Protein AF-A0A059AIT6-F1 (afdb_monomer_lite)

pLDDT: mean 88.9, std 11.42, range [32.06, 97.69]

InterPro domains:
  IPR000823 Plant peroxidase [PR00461] (20-30)
  IPR000823 Plant peroxidase [PR00461] (39-54)
  IPR000823 Plant peroxidase [PR00461] (87-99)
  IPR000823 Plant peroxidase [PTHR31517] (12-125)
  IPR002016 Haem peroxidase [PF00141] (11-127)
  IPR002016 Haem peroxidase [PR00458] (21-38)
  IPR002016 Haem peroxidase [PR00458] (39-51)
  IPR002016 Haem peroxidase [PR00458] (88-103)
  IPR002016 Haem peroxidase [PS50873] (13-179)
  IPR010255 Haem peroxidase superfamily [SSF48113] (9-179)

Radius of gyration: 19.03 Å; chains: 1; bounding box: 44×35×52 Å

Structure (mmCIF, N/CA/C/O backbone):
data_AF-A0A059AIT6-F1
#
_entry.id   AF-A0A059AIT6-F1
#
loop_
_atom_site.group_PDB
_atom_site.id
_atom_site.type_symbol
_atom_site.label_atom_id
_atom_site.label_alt_id
_atom_site.label_comp_id
_atom_site.label_asym_id
_atom_site.label_entity_id
_atom_site.label_seq_id
_atom_site.pdbx_PDB_ins_code
_atom_site.Cartn_x
_atom_site.Cartn_y
_atom_site.Cartn_z
_atom_site.occupancy
_atom_site.B_iso_or_equiv
_atom_site.auth_seq_id
_atom_site.auth_comp_id
_atom_site.auth_asym_id
_atom_site.auth_atom_id
_atom_site.pdbx_PDB_model_num
ATOM 1 N N . MET A 1 1 ? -22.243 17.199 -3.938 1.00 32.06 1 MET A N 1
ATOM 2 C CA . MET A 1 1 ? -21.305 16.897 -2.840 1.00 32.06 1 MET A CA 1
ATOM 3 C C . MET A 1 1 ? -21.407 15.404 -2.595 1.00 32.06 1 MET A C 1
ATOM 5 O O . MET A 1 1 ? -22.437 14.976 -2.103 1.00 32.06 1 MET A O 1
ATOM 9 N N . HIS A 1 2 ? -20.447 14.615 -3.077 1.00 38.28 2 HIS A N 1
ATOM 10 C CA . HIS A 1 2 ? -20.420 13.176 -2.806 1.00 38.28 2 HIS A CA 1
ATOM 11 C C . HIS A 1 2 ? -19.650 12.970 -1.502 1.00 38.28 2 HIS A C 1
ATOM 13 O O . HIS A 1 2 ? -18.517 13.442 -1.388 1.00 38.28 2 HIS A O 1
ATOM 19 N N . SER A 1 3 ? -20.285 12.336 -0.519 1.00 42.78 3 SER A N 1
ATOM 20 C CA . SER A 1 3 ? -19.624 11.822 0.678 1.00 42.78 3 SER A CA 1
ATOM 21 C C . SER A 1 3 ? -18.465 10.914 0.261 1.00 42.78 3 SER A C 1
ATOM 23 O O . SER A 1 3 ? -18.561 10.202 -0.740 1.00 42.78 3 SER A O 1
ATOM 25 N N . ALA A 1 4 ? -17.350 10.939 0.991 1.00 54.62 4 ALA A N 1
ATOM 26 C CA . ALA A 1 4 ? -16.302 9.947 0.776 1.00 54.62 4 ALA A CA 1
ATOM 27 C C . ALA A 1 4 ? -16.863 8.553 1.132 1.00 54.62 4 ALA A C 1
ATOM 29 O O . ALA A 1 4 ? -17.509 8.440 2.175 1.00 54.62 4 ALA A O 1
ATOM 30 N N . PRO A 1 5 ? -16.598 7.496 0.343 1.00 59.56 5 PRO A N 1
ATOM 31 C CA . PRO A 1 5 ? -17.228 6.181 0.523 1.00 59.56 5 PRO A CA 1
ATOM 32 C C . PRO A 1 5 ? -17.032 5.575 1.926 1.00 59.56 5 PRO A C 1
ATOM 34 O O . PRO A 1 5 ? -17.906 4.874 2.428 1.00 59.56 5 PRO A O 1
ATOM 37 N N . ASN A 1 6 ? -15.935 5.912 2.614 1.00 60.53 6 ASN A N 1
ATOM 38 C CA . ASN A 1 6 ? -15.687 5.454 3.985 1.00 60.53 6 ASN A CA 1
ATOM 39 C C . ASN A 1 6 ? -16.589 6.124 5.042 1.00 60.53 6 ASN A C 1
ATOM 41 O O . ASN A 1 6 ? -16.804 5.539 6.101 1.00 60.53 6 ASN A O 1
ATOM 45 N N . HIS A 1 7 ? -17.126 7.324 4.783 1.00 69.19 7 HIS A N 1
ATOM 46 C CA . HIS A 1 7 ? -18.081 7.979 5.691 1.00 69.19 7 HIS A CA 1
ATOM 47 C C . HIS A 1 7 ? -19.405 7.211 5.706 1.00 69.19 7 HIS A C 1
ATOM 49 O O . HIS A 1 7 ? -19.937 6.925 6.773 1.00 69.19 7 HIS A O 1
ATOM 55 N N . ASP A 1 8 ? -19.877 6.804 4.526 1.00 77.19 8 ASP A N 1
ATOM 56 C CA . ASP A 1 8 ? -21.138 6.078 4.376 1.00 77.19 8 ASP A CA 1
ATOM 57 C C . ASP A 1 8 ? -21.054 4.681 5.018 1.00 77.19 8 ASP A C 1
ATOM 59 O O . ASP A 1 8 ? -21.986 4.245 5.695 1.00 77.19 8 ASP A O 1
ATOM 63 N N . LEU A 1 9 ? -19.909 3.998 4.875 1.00 81.19 9 LEU A N 1
ATOM 64 C CA . LEU A 1 9 ? -19.637 2.724 5.551 1.00 81.19 9 LEU A CA 1
ATOM 65 C C . LEU A 1 9 ? -19.623 2.874 7.079 1.00 81.19 9 LEU A C 1
ATOM 67 O O . LEU A 1 9 ? -20.260 2.082 7.770 1.00 81.19 9 LEU A O 1
ATOM 71 N N . CYS A 1 10 ? -18.948 3.898 7.606 1.00 83.56 10 CYS A N 1
ATOM 72 C CA . CYS A 1 10 ? -18.916 4.177 9.044 1.00 83.56 10 CYS A CA 1
ATOM 73 C C . CYS A 1 10 ? -20.320 4.420 9.608 1.00 83.56 10 CYS A C 1
ATOM 75 O O . CYS A 1 10 ? -20.702 3.776 10.582 1.00 83.56 10 CYS A O 1
ATOM 77 N N . ASP A 1 11 ? -21.133 5.242 8.943 1.00 86.12 11 ASP A N 1
ATOM 78 C CA . ASP A 1 11 ? -22.502 5.527 9.379 1.00 86.12 11 ASP A CA 1
ATOM 79 C C . ASP A 1 11 ? -23.395 4.272 9.391 1.00 86.12 11 ASP A C 1
ATOM 81 O O . ASP A 1 11 ? -24.263 4.122 10.257 1.00 86.12 11 ASP A O 1
ATOM 85 N N . LEU A 1 12 ? -23.219 3.362 8.427 1.00 88.88 12 LEU A N 1
ATOM 86 C CA . LEU A 1 12 ? -23.950 2.092 8.378 1.00 88.88 12 LEU A CA 1
ATOM 87 C C . LEU A 1 12 ? -23.519 1.137 9.496 1.00 88.88 12 LEU A C 1
ATOM 89 O O . LEU A 1 12 ? -24.373 0.499 10.119 1.00 88.88 12 LEU A O 1
ATOM 93 N N . VAL A 1 13 ? -22.215 1.054 9.761 1.00 89.75 13 VAL A N 1
ATOM 94 C CA . VAL A 1 13 ? -21.656 0.212 10.823 1.00 89.75 13 VAL A CA 1
ATOM 95 C C . VAL A 1 13 ? -22.067 0.738 12.195 1.00 89.75 13 VAL A C 1
ATOM 97 O O . VAL A 1 13 ? -22.594 -0.032 12.992 1.00 89.75 13 VAL A O 1
ATOM 100 N N . GLU A 1 14 ? -21.965 2.043 12.450 1.00 87.31 14 GLU A N 1
ATOM 101 C CA . GLU A 1 14 ? -22.385 2.666 13.714 1.00 87.31 14 GLU A CA 1
ATOM 102 C C . GLU A 1 14 ? -23.878 2.450 14.007 1.00 87.31 14 GLU A C 1
ATOM 104 O O . GLU A 1 14 ? -24.262 2.186 15.149 1.00 87.31 14 GLU A O 1
ATOM 109 N N . LYS A 1 15 ? -24.740 2.463 12.979 1.00 88.06 15 LYS A N 1
ATOM 110 C CA . LYS A 1 15 ? -26.166 2.112 13.129 1.00 88.06 15 LYS A CA 1
ATOM 111 C C . LYS A 1 15 ? -26.386 0.665 13.567 1.00 88.06 15 LYS A C 1
ATOM 113 O O . LYS A 1 15 ? -27.411 0.373 14.184 1.00 88.06 15 LYS A O 1
ATOM 118 N N . LYS A 1 16 ? -25.480 -0.250 13.217 1.00 92.69 16 LYS A N 1
ATOM 119 C CA . LYS A 1 16 ? -25.594 -1.675 13.546 1.00 92.69 16 LYS A CA 1
ATOM 120 C C . LYS A 1 16 ? -24.913 -2.019 14.868 1.00 92.69 16 LYS A C 1
ATOM 122 O O . LYS A 1 16 ? -25.465 -2.792 15.649 1.00 92.69 16 LYS A O 1
ATOM 127 N N . CYS A 1 17 ? -23.735 -1.458 15.104 1.00 89.62 17 CYS A N 1
ATOM 128 C CA . CYS A 1 17 ? -22.897 -1.679 16.272 1.00 89.62 17 CYS A CA 1
ATOM 129 C C . CYS A 1 17 ? -22.148 -0.387 16.644 1.00 89.62 17 CYS A C 1
ATOM 131 O O . CYS A 1 17 ? -20.998 -0.166 16.272 1.00 89.62 17 CYS A O 1
ATOM 133 N N . CYS A 1 18 ? -22.828 0.451 17.426 1.00 85.88 18 CYS A N 1
ATOM 134 C CA . CYS A 1 18 ? -22.328 1.736 17.912 1.00 85.88 18 CYS A CA 1
ATOM 135 C C . CYS A 1 18 ? -21.002 1.581 18.679 1.00 85.88 18 CYS A C 1
ATOM 137 O O . CYS A 1 18 ? -20.944 0.838 19.663 1.00 85.88 18 CYS A O 1
ATOM 139 N N . ARG A 1 19 ? -19.953 2.302 18.258 1.00 85.00 19 ARG A N 1
ATOM 140 C CA . ARG A 1 19 ? -18.625 2.356 18.905 1.00 85.00 19 ARG A CA 1
ATOM 141 C C . ARG A 1 19 ? -17.887 1.023 19.051 1.00 85.00 19 ARG A C 1
ATOM 143 O O . ARG A 1 19 ? -17.090 0.867 19.978 1.00 85.00 19 ARG A O 1
ATOM 150 N N . VAL A 1 20 ? -18.115 0.070 18.149 1.00 93.50 20 VAL A N 1
ATOM 151 C CA . VAL A 1 20 ? -17.429 -1.237 18.186 1.00 93.50 20 VAL A CA 1
ATOM 152 C C . VAL A 1 20 ? -16.296 -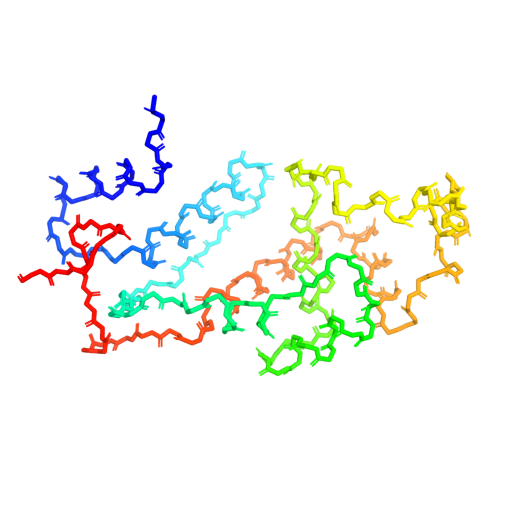1.333 17.167 1.00 93.50 20 VAL A C 1
ATOM 154 O O . VAL A 1 20 ? -15.251 -1.904 17.476 1.00 93.50 20 VAL A O 1
ATOM 157 N N . VAL A 1 21 ? -16.483 -0.782 15.968 1.00 95.31 21 VAL A N 1
ATOM 158 C CA . VAL A 1 21 ? -15.545 -0.943 14.848 1.00 95.31 21 VAL A CA 1
ATOM 159 C C . VAL A 1 21 ? -14.827 0.376 14.589 1.00 95.31 21 VAL A C 1
ATOM 161 O O . VAL A 1 21 ? -15.471 1.403 14.410 1.00 95.31 21 VAL A O 1
ATOM 164 N N . SER A 1 22 ? -13.495 0.351 14.573 1.00 95.56 22 SER A N 1
ATOM 165 C CA . SER A 1 22 ? -12.683 1.535 14.284 1.00 95.56 22 SER A CA 1
ATOM 166 C C . SER A 1 22 ? -12.695 1.885 12.797 1.00 95.56 22 SER A C 1
ATOM 168 O O . SER A 1 22 ? -12.838 1.019 11.930 1.00 95.56 22 SER A O 1
ATOM 170 N N . CYS A 1 23 ? -12.464 3.154 12.482 1.00 94.50 23 CYS A N 1
ATOM 171 C CA . CYS A 1 23 ? -12.283 3.611 11.107 1.00 94.50 23 CYS A CA 1
ATOM 172 C C . CYS A 1 23 ? -11.068 2.965 10.429 1.00 94.50 23 CYS A C 1
ATOM 174 O O . CYS A 1 23 ? -11.105 2.685 9.229 1.00 94.50 23 CYS A O 1
ATOM 176 N N . ALA A 1 24 ? -10.015 2.677 11.195 1.00 95.31 24 ALA A N 1
ATOM 177 C CA . ALA A 1 24 ? -8.859 1.921 10.728 1.00 95.31 24 ALA A CA 1
ATOM 178 C C . ALA A 1 24 ? -9.229 0.492 10.278 1.00 95.31 24 ALA A C 1
ATOM 180 O O . ALA A 1 24 ? -8.766 0.036 9.228 1.00 95.31 24 ALA A O 1
ATOM 181 N N . ASP A 1 25 ? -10.084 -0.211 11.028 1.00 96.00 25 ASP A N 1
ATOM 182 C CA . ASP A 1 25 ? -10.568 -1.536 10.625 1.00 96.00 25 ASP A CA 1
ATOM 183 C C . ASP A 1 25 ? -11.556 -1.451 9.455 1.00 96.00 25 ASP A C 1
ATOM 185 O O . ASP A 1 25 ? -11.437 -2.248 8.527 1.00 96.00 25 ASP A O 1
ATOM 189 N N . ILE A 1 26 ? -12.443 -0.448 9.415 1.00 94.88 26 ILE A N 1
ATOM 190 C CA . ILE A 1 26 ? -13.336 -0.213 8.262 1.00 94.88 26 ILE A CA 1
ATOM 191 C C . ILE A 1 26 ? -12.526 -0.029 6.977 1.00 94.88 26 ILE A C 1
ATOM 193 O O . ILE A 1 26 ? -12.828 -0.664 5.970 1.00 94.88 26 ILE A O 1
ATOM 197 N N . ALA A 1 27 ? -11.477 0.799 6.999 1.00 94.62 27 ALA A N 1
ATOM 198 C CA . ALA A 1 27 ? -10.623 1.010 5.832 1.00 94.62 27 ALA A CA 1
ATOM 199 C C . ALA A 1 27 ? -9.912 -0.281 5.393 1.00 94.62 27 ALA A C 1
ATOM 201 O O . ALA A 1 27 ? -9.767 -0.532 4.196 1.00 94.62 27 ALA A O 1
ATOM 202 N N . THR A 1 28 ? -9.494 -1.113 6.351 1.00 95.31 28 THR A N 1
ATOM 203 C CA . THR A 1 28 ? -8.821 -2.385 6.059 1.00 95.31 28 THR A CA 1
ATOM 204 C C . THR A 1 28 ? -9.790 -3.402 5.444 1.00 95.31 28 THR A C 1
ATOM 206 O O . THR A 1 28 ? -9.450 -4.034 4.446 1.00 95.31 28 THR A O 1
ATOM 209 N N . ILE A 1 29 ? -11.005 -3.521 5.989 1.00 94.38 29 ILE A N 1
ATOM 210 C CA . ILE A 1 29 ? -12.060 -4.399 5.458 1.00 94.38 29 ILE A CA 1
ATOM 211 C C . ILE A 1 29 ? -12.492 -3.923 4.068 1.00 94.38 29 ILE A C 1
ATOM 213 O O . ILE A 1 29 ? -12.520 -4.712 3.134 1.00 94.38 29 ILE A O 1
ATOM 217 N N . ALA A 1 30 ? -12.729 -2.622 3.888 1.00 94.88 30 ALA A N 1
ATOM 218 C CA . ALA A 1 30 ? -13.112 -2.070 2.591 1.00 94.88 30 ALA A CA 1
ATOM 219 C C . ALA A 1 30 ? -12.044 -2.321 1.510 1.00 94.88 30 ALA A C 1
ATOM 221 O O . ALA A 1 30 ? -12.380 -2.604 0.358 1.00 94.88 30 ALA A O 1
ATOM 222 N N . ALA A 1 31 ? -10.756 -2.243 1.867 1.00 94.19 31 ALA A N 1
ATOM 223 C CA . ALA A 1 31 ? -9.665 -2.580 0.958 1.00 94.19 31 ALA A CA 1
ATOM 224 C C . ALA A 1 31 ? -9.665 -4.073 0.586 1.00 94.19 31 ALA A C 1
ATOM 226 O O . ALA A 1 31 ? -9.556 -4.398 -0.596 1.00 94.19 31 ALA A O 1
ATOM 227 N N . HIS A 1 32 ? -9.829 -4.964 1.568 1.00 94.25 32 HIS A N 1
ATOM 228 C CA . HIS A 1 32 ? -9.966 -6.405 1.341 1.00 94.25 32 HIS A CA 1
ATOM 229 C C . HIS A 1 32 ? -11.150 -6.726 0.421 1.00 94.25 32 HIS A C 1
ATOM 231 O O . HIS A 1 32 ? -10.982 -7.393 -0.600 1.00 94.25 32 HIS A O 1
ATOM 237 N N . ASP A 1 33 ? -12.327 -6.179 0.718 1.00 94.56 33 ASP A N 1
ATOM 238 C CA . ASP A 1 33 ? -13.540 -6.446 -0.051 1.00 94.56 33 ASP A CA 1
ATOM 239 C C . ASP A 1 33 ? -13.412 -5.909 -1.479 1.00 94.56 33 ASP A C 1
ATOM 241 O O . ASP A 1 33 ? -13.854 -6.549 -2.427 1.00 94.56 33 ASP A O 1
ATOM 245 N N . SER A 1 34 ? -12.729 -4.776 -1.672 1.00 93.44 34 SER A N 1
ATOM 246 C CA . SER A 1 34 ? -12.427 -4.250 -3.010 1.00 93.44 34 SER A CA 1
ATOM 247 C C . SER A 1 34 ? -11.526 -5.192 -3.816 1.00 93.44 34 SER A C 1
ATOM 249 O O . SER A 1 34 ? -11.722 -5.354 -5.024 1.00 93.44 34 SER A O 1
ATOM 251 N N . ILE A 1 35 ? -10.547 -5.829 -3.166 1.00 91.75 35 ILE A N 1
ATOM 252 C CA . ILE A 1 35 ? -9.673 -6.837 -3.782 1.00 91.75 35 ILE A CA 1
ATOM 253 C C . ILE A 1 35 ? -10.498 -8.069 -4.168 1.00 91.75 35 ILE A C 1
ATOM 255 O O . ILE A 1 35 ? -10.449 -8.492 -5.325 1.00 91.75 35 ILE A O 1
ATOM 259 N N . PHE A 1 36 ? -11.314 -8.586 -3.249 1.00 92.56 36 PHE A N 1
ATOM 260 C CA . PHE A 1 36 ? -12.188 -9.730 -3.500 1.00 92.56 36 PHE A CA 1
ATOM 261 C C . PHE A 1 36 ? -13.178 -9.466 -4.645 1.00 92.56 36 PHE A C 1
ATOM 263 O O . PHE A 1 36 ? -13.225 -10.226 -5.613 1.00 92.56 36 PHE A O 1
ATOM 270 N N . LEU A 1 37 ? -13.895 -8.337 -4.608 1.00 93.38 37 LEU A N 1
ATOM 271 C CA . LEU A 1 37 ? -14.858 -7.926 -5.639 1.00 93.38 37 LEU A CA 1
ATOM 272 C C . LEU A 1 37 ? -14.209 -7.681 -7.005 1.00 93.38 37 LEU A C 1
ATOM 274 O O . LEU A 1 37 ? -14.868 -7.811 -8.036 1.00 93.38 37 LEU A O 1
ATOM 278 N N . SER A 1 38 ? -12.910 -7.379 -7.036 1.00 90.06 38 SER A N 1
ATOM 279 C CA . SER A 1 38 ? -12.142 -7.297 -8.280 1.00 90.06 38 SER A CA 1
ATOM 280 C C . SER A 1 38 ? -11.820 -8.675 -8.875 1.00 90.06 38 SER A C 1
ATOM 282 O O . SER A 1 38 ? -11.214 -8.737 -9.945 1.00 90.06 38 SER A O 1
ATOM 284 N N . GLY A 1 39 ? -12.225 -9.770 -8.222 1.00 86.44 39 GLY A N 1
ATOM 285 C CA . GLY A 1 39 ? -12.058 -11.159 -8.650 1.00 86.44 39 GLY A CA 1
ATOM 286 C C . GLY A 1 39 ? -10.783 -11.808 -8.120 1.00 86.44 39 GLY A C 1
ATOM 287 O O . GLY A 1 39 ? -10.149 -12.565 -8.856 1.00 86.44 39 GLY A O 1
ATOM 288 N N . ARG A 1 40 ? -10.330 -11.428 -6.918 1.00 86.69 40 ARG A N 1
ATOM 289 C CA . ARG A 1 40 ? -9.100 -11.947 -6.288 1.00 86.69 40 ARG A CA 1
ATOM 290 C C . ARG A 1 40 ? -9.439 -12.849 -5.095 1.00 86.69 40 ARG A C 1
ATOM 292 O O . ARG A 1 40 ? -10.565 -12.772 -4.610 1.00 86.69 40 ARG A O 1
ATOM 299 N N . PRO A 1 41 ? -8.509 -13.711 -4.640 1.00 81.88 41 PRO A N 1
ATOM 300 C CA . PRO A 1 41 ? -8.779 -14.621 -3.532 1.00 81.88 41 PRO A CA 1
ATOM 301 C C . PRO A 1 41 ? -9.190 -13.878 -2.259 1.00 81.88 41 PRO A C 1
ATOM 303 O O . PRO A 1 41 ? -8.613 -12.843 -1.924 1.00 81.88 41 PRO A O 1
ATOM 306 N N . GLU A 1 42 ? -10.177 -14.433 -1.565 1.00 89.62 42 GLU A N 1
ATOM 307 C CA . GLU A 1 42 ? -10.580 -13.994 -0.230 1.00 89.62 42 GLU A CA 1
ATOM 308 C C . GLU A 1 42 ? -9.509 -14.385 0.797 1.00 89.62 42 GLU A C 1
ATOM 310 O O . GLU A 1 42 ? -8.862 -15.429 0.659 1.00 89.62 42 GLU A O 1
ATOM 315 N N . TYR A 1 43 ? -9.299 -13.551 1.817 1.0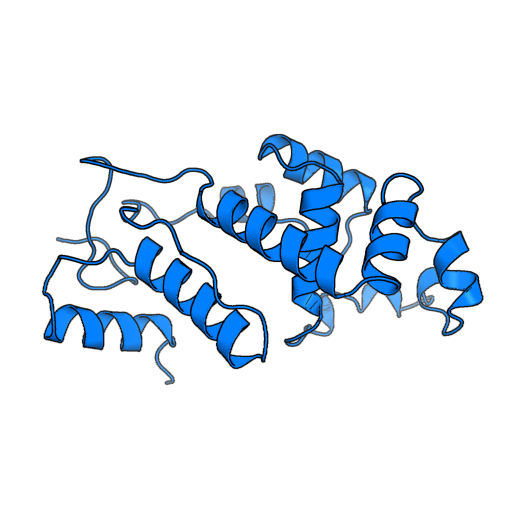0 90.00 43 TYR A N 1
ATOM 316 C CA . TYR A 1 43 ? -8.350 -13.836 2.888 1.00 90.00 43 TYR A CA 1
ATOM 317 C C . TYR A 1 43 ? -8.757 -13.195 4.216 1.00 90.00 43 TYR A C 1
ATOM 319 O O . TYR A 1 43 ? -9.387 -12.145 4.266 1.00 90.00 43 TYR A O 1
ATOM 327 N N . ASP A 1 44 ? -8.332 -13.796 5.326 1.00 92.50 44 ASP A N 1
ATOM 328 C CA . ASP A 1 44 ? -8.654 -13.253 6.642 1.00 92.50 44 ASP A CA 1
ATOM 329 C C . ASP A 1 44 ? -7.940 -11.921 6.894 1.00 92.50 44 ASP A C 1
ATOM 331 O O . ASP A 1 44 ? -6.717 -11.800 6.770 1.00 92.50 44 ASP A O 1
ATOM 335 N N . VAL A 1 45 ? -8.709 -10.922 7.325 1.00 93.88 45 VAL A N 1
ATOM 336 C CA . VAL A 1 45 ? -8.194 -9.616 7.734 1.00 93.88 45 VAL A CA 1
ATOM 337 C C . VAL A 1 45 ? -8.076 -9.577 9.257 1.00 93.88 45 VAL A C 1
ATOM 339 O O . VAL A 1 45 ? -9.095 -9.593 9.947 1.00 93.88 45 VAL A O 1
ATOM 342 N N . PRO A 1 46 ? -6.862 -9.462 9.828 1.00 94.44 46 PRO A N 1
ATOM 343 C CA . PRO A 1 46 ? -6.706 -9.241 11.262 1.00 94.44 46 PRO A CA 1
ATOM 344 C C . PRO A 1 46 ? -7.355 -7.914 11.660 1.00 94.44 46 PRO A C 1
ATOM 346 O O . PRO A 1 46 ? -7.069 -6.903 11.021 1.00 94.44 46 PRO A O 1
ATOM 349 N N . LEU A 1 47 ? -8.189 -7.913 12.702 1.00 94.94 47 LEU A N 1
ATOM 350 C CA . LEU A 1 47 ? -8.919 -6.743 13.217 1.00 94.94 47 LEU A CA 1
ATOM 351 C C . LEU A 1 47 ? -8.422 -6.329 14.612 1.00 94.94 47 LEU A C 1
ATOM 353 O O . LEU A 1 47 ? -7.544 -6.968 15.195 1.00 94.94 47 LEU A O 1
ATOM 357 N N . GLY A 1 48 ? -9.004 -5.265 15.163 1.00 95.25 48 GLY A N 1
ATOM 358 C CA . GLY A 1 48 ? -8.698 -4.730 16.489 1.00 95.25 48 GLY A CA 1
ATOM 359 C C . GLY A 1 48 ? -7.831 -3.473 16.455 1.00 95.25 48 GLY A C 1
ATOM 360 O O . GLY A 1 48 ? -7.249 -3.106 17.483 1.00 95.25 48 GLY A O 1
ATOM 361 N N . ARG A 1 49 ? -7.722 -2.815 15.293 1.00 96.69 49 ARG A N 1
ATOM 362 C CA . ARG A 1 49 ? -7.047 -1.517 15.182 1.00 96.69 49 ARG A CA 1
ATOM 363 C C . ARG A 1 49 ? -7.861 -0.451 15.895 1.00 96.69 49 ARG A C 1
ATOM 365 O O . ARG A 1 49 ? -9.077 -0.562 16.048 1.00 96.69 49 ARG A O 1
ATOM 372 N N . ARG A 1 50 ? -7.183 0.611 16.305 1.00 96.19 50 ARG A N 1
ATOM 373 C CA . ARG A 1 50 ? -7.792 1.798 16.903 1.00 96.19 50 ARG A CA 1
ATOM 374 C C . ARG A 1 50 ? -7.410 3.039 16.126 1.00 96.19 50 ARG A C 1
ATOM 376 O O . ARG A 1 50 ? -6.339 3.098 15.522 1.00 96.19 50 ARG A O 1
ATOM 383 N N . ASP A 1 51 ? -8.297 4.016 16.174 1.00 95.25 51 ASP A N 1
ATOM 384 C CA . ASP A 1 51 ? -8.174 5.254 15.429 1.00 95.25 51 ASP A CA 1
ATOM 385 C C . ASP A 1 51 ? -7.174 6.181 16.107 1.00 95.25 51 ASP A C 1
ATOM 387 O O . ASP A 1 51 ? -7.171 6.365 17.334 1.00 95.25 51 ASP A O 1
ATOM 391 N N . GLU A 1 52 ? -6.299 6.754 15.288 1.00 92.81 52 GLU A N 1
ATOM 392 C CA . GLU A 1 52 ? -5.323 7.720 15.750 1.00 92.81 52 GLU A CA 1
ATOM 393 C C . GLU A 1 52 ? -6.014 9.024 16.145 1.00 92.81 52 GLU A C 1
ATOM 395 O O . GLU A 1 52 ? -6.961 9.495 15.515 1.00 92.81 52 GLU A O 1
ATOM 400 N N . LEU A 1 53 ? -5.524 9.628 17.224 1.00 90.62 53 LEU A N 1
ATOM 401 C CA . LEU A 1 53 ? -6.113 10.850 17.747 1.00 90.62 53 LEU A CA 1
ATOM 402 C C . LEU A 1 53 ? -5.751 12.058 16.875 1.00 90.62 53 LEU A C 1
ATOM 404 O O . LEU A 1 53 ? -6.471 13.053 16.897 1.00 90.62 53 LEU A O 1
ATOM 408 N N . ALA A 1 54 ? -4.629 12.028 16.162 1.00 86.31 54 ALA A N 1
ATOM 409 C CA . ALA A 1 54 ? -4.147 13.136 15.349 1.00 86.31 54 ALA A CA 1
ATOM 410 C C . ALA A 1 54 ? -4.094 12.740 13.874 1.00 86.31 54 ALA A C 1
ATOM 412 O O . ALA A 1 54 ? -3.657 11.648 13.528 1.00 86.31 54 ALA A O 1
ATOM 413 N N . SER A 1 55 ? -4.504 13.657 13.001 1.00 86.56 55 SER A N 1
ATOM 414 C CA . SER A 1 55 ? -4.268 13.513 11.568 1.00 86.56 55 SER A CA 1
ATOM 415 C C . SER A 1 55 ? -2.791 13.744 11.244 1.00 86.56 55 SER A C 1
ATOM 417 O O . SER A 1 55 ? -2.124 14.564 11.881 1.00 86.56 55 SER A O 1
ATOM 419 N N . ALA A 1 56 ? -2.290 13.056 10.219 1.00 89.38 56 ALA A N 1
ATOM 420 C CA . ALA A 1 56 ? -0.932 13.257 9.731 1.00 89.38 56 ALA A CA 1
ATOM 421 C C . ALA A 1 56 ? -0.730 14.691 9.212 1.00 89.38 56 ALA A C 1
ATOM 423 O O . ALA A 1 56 ? -1.584 15.254 8.525 1.00 89.38 56 ALA A O 1
ATOM 424 N N . SER A 1 57 ? 0.435 15.277 9.503 1.00 92.94 57 SER A N 1
ATOM 425 C CA . SER A 1 57 ? 0.833 16.537 8.870 1.00 92.94 57 SER A CA 1
ATOM 426 C C . SER A 1 57 ? 1.216 16.304 7.405 1.00 92.94 57 SER A C 1
ATOM 428 O O . SER A 1 57 ? 1.634 15.206 7.025 1.00 92.94 57 SER A O 1
ATOM 430 N N . VAL A 1 58 ? 1.137 17.349 6.576 1.00 92.56 58 VAL A N 1
ATOM 431 C CA . VAL A 1 58 ? 1.570 17.274 5.168 1.00 92.56 58 VAL A CA 1
ATOM 432 C C . VAL A 1 58 ? 3.033 16.837 5.067 1.00 92.56 58 VAL A C 1
ATOM 434 O O . VAL A 1 58 ? 3.353 15.980 4.253 1.00 92.56 58 VAL A O 1
ATOM 437 N N . ASN A 1 59 ? 3.904 17.364 5.932 1.00 94.44 59 ASN A N 1
ATOM 438 C CA . ASN A 1 59 ? 5.329 17.030 5.935 1.00 94.44 59 ASN A CA 1
ATOM 439 C C . ASN A 1 59 ? 5.596 15.566 6.319 1.00 94.44 59 ASN A C 1
ATOM 441 O O . ASN A 1 59 ? 6.411 14.893 5.694 1.00 94.44 59 ASN A O 1
ATOM 445 N N . GLU A 1 60 ? 4.889 15.044 7.326 1.00 91.25 60 GLU A N 1
ATOM 446 C CA . GLU A 1 60 ? 4.994 13.621 7.666 1.00 91.25 60 GLU A CA 1
ATOM 447 C C . GLU A 1 60 ? 4.450 12.740 6.537 1.00 91.25 60 GLU A C 1
ATOM 449 O O . GLU A 1 60 ? 5.022 11.691 6.242 1.00 91.25 60 GLU A O 1
ATOM 454 N N . THR A 1 61 ? 3.398 13.188 5.852 1.00 90.88 61 THR A N 1
ATOM 455 C CA . THR A 1 61 ? 2.814 12.473 4.713 1.00 90.88 61 THR A CA 1
ATOM 456 C C . THR A 1 61 ? 3.801 12.389 3.546 1.00 90.88 61 THR A C 1
ATOM 458 O O . THR A 1 61 ? 4.117 11.292 3.088 1.00 90.88 61 THR A O 1
ATOM 461 N N . THR A 1 62 ? 4.359 13.517 3.100 1.00 89.94 62 THR A N 1
ATOM 462 C CA . THR A 1 62 ? 5.304 13.558 1.968 1.00 89.94 62 THR A CA 1
ATOM 463 C C . THR A 1 62 ? 6.608 12.823 2.256 1.00 89.94 62 THR A C 1
ATOM 465 O O . THR A 1 62 ? 7.212 12.262 1.348 1.00 89.94 62 THR A O 1
ATOM 468 N N . LYS A 1 63 ? 7.034 12.767 3.521 1.00 90.06 63 LYS A N 1
ATOM 469 C CA . LYS A 1 63 ? 8.210 12.000 3.947 1.00 90.06 63 LYS A CA 1
ATOM 470 C C . LYS A 1 63 ? 7.997 10.484 3.893 1.00 90.06 63 LYS A C 1
ATOM 472 O O . LYS A 1 63 ? 8.967 9.741 3.747 1.00 90.06 63 LYS A O 1
ATOM 477 N N . ASN A 1 64 ? 6.759 10.021 4.065 1.00 91.44 64 ASN A N 1
ATOM 478 C CA . ASN A 1 64 ? 6.432 8.601 4.202 1.00 91.44 64 ASN A CA 1
ATOM 479 C C . ASN A 1 64 ? 5.838 7.962 2.940 1.00 91.44 64 ASN A C 1
ATOM 481 O O . ASN A 1 64 ? 5.811 6.731 2.872 1.00 91.44 64 ASN A O 1
ATOM 485 N N . LEU A 1 65 ? 5.364 8.757 1.977 1.00 93.25 65 LEU A N 1
ATOM 486 C CA . LEU A 1 65 ? 4.788 8.263 0.727 1.00 93.25 65 LEU A CA 1
ATOM 487 C C . LEU A 1 65 ? 5.819 8.275 -0.412 1.00 93.25 65 LEU A C 1
ATOM 489 O O . LEU A 1 65 ? 6.412 9.323 -0.679 1.00 93.25 65 LEU A O 1
ATOM 493 N N . PRO A 1 66 ? 6.021 7.140 -1.109 1.00 94.31 66 PRO A N 1
ATOM 494 C CA . PRO A 1 66 ? 6.827 7.116 -2.320 1.00 94.31 66 PRO A CA 1
ATOM 495 C C . PRO A 1 66 ? 6.237 8.014 -3.415 1.00 94.31 66 PRO A C 1
ATOM 497 O O . PRO A 1 66 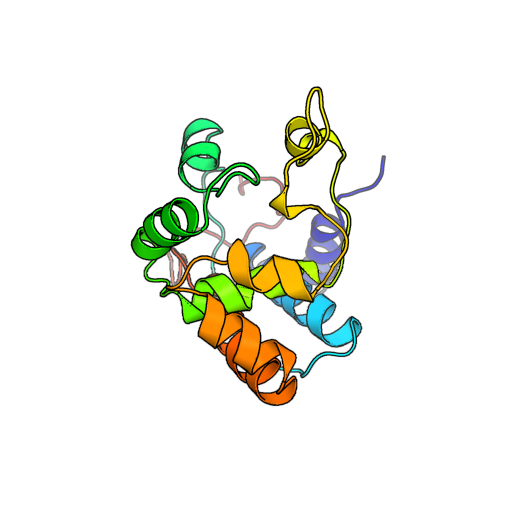? 5.023 8.062 -3.610 1.00 94.31 66 PRO A O 1
ATOM 500 N N . SER A 1 67 ? 7.105 8.707 -4.148 1.00 93.94 67 SER A N 1
ATOM 501 C CA . SER A 1 67 ? 6.732 9.506 -5.319 1.00 93.94 67 SER A CA 1
ATOM 502 C C . SER A 1 67 ? 6.809 8.651 -6.590 1.00 93.94 67 SER A C 1
ATOM 504 O O . SER A 1 67 ? 7.740 7.853 -6.720 1.00 93.94 67 SER A O 1
ATOM 506 N N . PRO A 1 68 ? 5.901 8.841 -7.568 1.00 92.75 68 PRO A N 1
ATOM 507 C CA . PRO A 1 68 ? 5.939 8.111 -8.839 1.00 92.75 68 PRO A CA 1
ATOM 508 C C . PRO A 1 68 ? 7.195 8.398 -9.678 1.00 92.75 68 PRO A C 1
ATOM 510 O O . PRO A 1 68 ? 7.492 7.648 -10.602 1.00 92.75 68 PRO A O 1
ATOM 513 N N . ALA A 1 69 ? 7.939 9.463 -9.362 1.00 91.56 69 ALA A N 1
ATOM 514 C CA . ALA A 1 69 ? 9.192 9.810 -10.030 1.00 91.56 69 ALA A CA 1
ATOM 515 C C . ALA A 1 69 ? 10.428 9.101 -9.436 1.00 91.56 69 ALA A C 1
ATOM 517 O O . ALA A 1 69 ? 11.538 9.289 -9.933 1.00 91.56 69 ALA A O 1
ATOM 518 N N . GLN A 1 70 ? 10.275 8.334 -8.351 1.00 92.75 70 GLN A N 1
ATOM 519 C CA . GLN A 1 70 ? 11.397 7.653 -7.705 1.00 92.75 70 GLN A CA 1
ATOM 520 C C . GLN A 1 70 ? 11.844 6.409 -8.479 1.00 92.75 70 GLN A C 1
ATOM 522 O O . GLN A 1 70 ? 11.028 5.676 -9.036 1.00 92.75 70 GLN A O 1
ATOM 527 N N . SER A 1 71 ? 13.149 6.129 -8.453 1.00 92.19 71 SER A N 1
ATOM 528 C CA . SER A 1 71 ? 13.689 4.863 -8.955 1.00 92.19 71 SER A CA 1
ATOM 529 C C . SER A 1 71 ? 13.284 3.688 -8.059 1.00 92.19 71 SER A C 1
ATOM 531 O O . SER A 1 71 ? 12.993 3.862 -6.872 1.00 92.19 71 SER A O 1
ATOM 533 N N . ALA A 1 72 ? 13.355 2.464 -8.591 1.00 92.19 72 ALA A N 1
ATOM 534 C CA . ALA A 1 72 ? 13.112 1.252 -7.808 1.00 92.19 72 ALA A CA 1
ATOM 535 C C . ALA A 1 72 ? 13.989 1.201 -6.543 1.00 92.19 72 ALA A C 1
ATOM 537 O O . ALA A 1 72 ? 13.474 1.010 -5.445 1.00 92.19 72 ALA A O 1
ATOM 538 N N . SER A 1 73 ? 15.289 1.486 -6.661 1.00 94.25 73 SER A N 1
ATOM 539 C CA . SER A 1 73 ? 16.214 1.555 -5.522 1.00 94.25 73 SER A CA 1
ATOM 540 C C . SER A 1 73 ? 15.811 2.572 -4.444 1.00 94.25 73 SER A C 1
ATOM 542 O O . SER A 1 73 ? 15.946 2.293 -3.251 1.00 94.25 73 SER A O 1
ATOM 544 N N . GLN A 1 74 ? 15.266 3.731 -4.828 1.00 95.06 74 GLN A N 1
ATOM 545 C CA . GLN A 1 74 ? 14.769 4.737 -3.885 1.00 95.06 74 GLN A CA 1
ATOM 546 C C . GLN A 1 74 ? 13.497 4.269 -3.172 1.00 95.06 74 GLN A C 1
ATOM 548 O O . GLN A 1 74 ? 13.385 4.437 -1.956 1.00 95.06 74 GLN A O 1
ATOM 553 N N . ILE A 1 75 ? 12.566 3.651 -3.903 1.00 95.88 75 ILE A N 1
ATOM 554 C CA . ILE A 1 75 ? 11.332 3.087 -3.338 1.00 95.88 75 ILE A CA 1
ATOM 555 C C . ILE A 1 75 ? 11.672 1.952 -2.363 1.00 95.88 75 ILE A C 1
ATOM 557 O O . ILE A 1 75 ? 11.174 1.941 -1.235 1.00 95.88 75 ILE A O 1
ATOM 561 N N . LEU A 1 76 ? 12.573 1.046 -2.754 1.00 96.19 76 LEU A N 1
ATOM 562 C CA . LEU A 1 76 ? 13.070 -0.038 -1.905 1.00 96.19 76 LEU A CA 1
ATOM 563 C C . LEU A 1 76 ? 13.691 0.508 -0.616 1.00 96.19 76 LEU A C 1
ATOM 565 O O . LEU A 1 76 ? 13.326 0.071 0.472 1.00 96.19 76 LEU A O 1
ATOM 569 N N . ALA A 1 77 ? 14.570 1.509 -0.708 1.00 95.56 77 ALA A N 1
ATOM 570 C CA . ALA A 1 77 ? 15.192 2.120 0.465 1.00 95.56 77 ALA A CA 1
ATOM 571 C C . ALA A 1 77 ? 14.178 2.832 1.380 1.00 95.56 77 ALA A C 1
ATOM 573 O O . ALA A 1 77 ? 14.321 2.819 2.606 1.00 95.56 77 ALA A O 1
ATOM 574 N N . ALA A 1 78 ? 13.148 3.461 0.808 1.00 94.88 78 ALA A N 1
ATOM 575 C CA . ALA A 1 78 ? 12.094 4.115 1.575 1.00 94.88 78 ALA A CA 1
ATOM 576 C C . ALA A 1 78 ? 11.227 3.098 2.332 1.00 94.88 78 ALA A C 1
ATOM 578 O O . ALA A 1 78 ? 10.969 3.276 3.525 1.00 94.88 78 ALA A O 1
ATOM 579 N N . LEU A 1 79 ? 10.818 2.016 1.668 1.00 96.19 79 LEU A N 1
ATOM 580 C CA . LEU A 1 79 ? 9.933 1.000 2.240 1.00 96.19 79 LEU A CA 1
ATOM 581 C C . LEU A 1 79 ? 10.668 -0.009 3.133 1.00 96.19 79 LEU A C 1
ATOM 583 O O . LEU A 1 79 ? 10.067 -0.527 4.076 1.00 96.19 79 LEU A O 1
ATOM 587 N N . ALA A 1 80 ? 11.980 -0.180 2.964 1.00 96.00 80 ALA A N 1
ATOM 588 C CA . ALA A 1 80 ? 12.821 -0.919 3.905 1.00 96.00 80 ALA A CA 1
ATOM 589 C C . ALA A 1 80 ? 12.754 -0.338 5.329 1.00 96.00 80 ALA A C 1
ATOM 591 O O . ALA A 1 80 ? 12.754 -1.087 6.304 1.00 96.00 80 ALA A O 1
ATOM 592 N N . LYS A 1 81 ? 12.580 0.986 5.479 1.00 94.94 81 LYS A N 1
ATOM 593 C CA . LYS A 1 81 ? 12.362 1.635 6.792 1.00 94.94 81 LYS A CA 1
ATOM 594 C C . LYS A 1 81 ? 11.051 1.211 7.463 1.00 94.94 81 LYS A C 1
ATOM 596 O O . LYS A 1 81 ? 10.898 1.382 8.667 1.00 94.94 81 LYS A O 1
ATOM 601 N N . LYS A 1 82 ? 10.110 0.663 6.691 1.00 94.69 82 LYS A N 1
ATOM 602 C CA . LYS A 1 82 ? 8.842 0.078 7.150 1.00 94.69 82 LYS A CA 1
ATOM 603 C C . LYS A 1 82 ? 8.907 -1.456 7.170 1.00 94.69 82 LYS A C 1
ATOM 605 O O . LYS A 1 82 ? 7.878 -2.118 7.210 1.00 94.69 82 LYS A O 1
ATOM 610 N N . SER A 1 83 ? 10.117 -2.021 7.176 1.00 95.62 83 SER A N 1
ATOM 611 C CA . SER A 1 83 ? 10.384 -3.464 7.197 1.00 95.62 83 SER A CA 1
ATOM 612 C C . SER A 1 83 ? 9.849 -4.229 5.982 1.00 95.62 83 SER A C 1
ATOM 614 O O . SER A 1 83 ? 9.571 -5.424 6.089 1.00 95.62 83 SER A O 1
ATOM 616 N N . PHE A 1 84 ? 9.699 -3.574 4.829 1.00 96.81 84 PHE A N 1
ATOM 617 C CA . PHE A 1 84 ? 9.387 -4.250 3.571 1.00 96.81 84 PHE A CA 1
ATOM 618 C C . PHE A 1 84 ? 10.651 -4.605 2.799 1.00 96.81 84 PHE A C 1
ATOM 620 O O . PHE A 1 84 ? 11.542 -3.774 2.630 1.00 96.81 84 PHE A O 1
ATOM 627 N N . ASP A 1 85 ? 10.702 -5.839 2.309 1.00 96.50 85 ASP A N 1
ATOM 628 C CA . ASP A 1 85 ? 11.733 -6.296 1.382 1.00 96.50 85 ASP A CA 1
ATOM 629 C C . ASP A 1 85 ? 11.318 -6.063 -0.082 1.00 96.50 85 ASP A C 1
ATOM 631 O O . ASP A 1 85 ? 10.207 -5.611 -0.375 1.00 96.50 85 ASP A O 1
ATOM 635 N N . ALA A 1 86 ? 12.218 -6.378 -1.017 1.00 97.00 86 ALA A N 1
ATOM 636 C CA . ALA A 1 86 ? 11.954 -6.220 -2.445 1.00 97.00 86 ALA A CA 1
ATOM 637 C C . ALA A 1 86 ? 10.734 -7.020 -2.916 1.00 97.00 86 ALA A C 1
ATOM 639 O O . ALA A 1 86 ? 9.945 -6.512 -3.713 1.00 97.00 86 ALA A O 1
ATOM 640 N N . THR A 1 87 ? 10.527 -8.222 -2.375 1.00 97.25 87 THR A N 1
ATOM 641 C CA . THR A 1 87 ? 9.355 -9.044 -2.683 1.00 97.25 87 THR A CA 1
ATOM 642 C C . THR A 1 87 ? 8.079 -8.323 -2.286 1.00 97.25 87 THR A C 1
ATOM 644 O O . THR A 1 87 ? 7.170 -8.211 -3.103 1.00 97.25 87 THR A O 1
ATOM 647 N N . ASN A 1 88 ? 8.004 -7.776 -1.071 1.00 97.69 88 ASN A N 1
ATOM 648 C CA . ASN A 1 88 ? 6.838 -7.031 -0.608 1.00 97.69 88 ASN A CA 1
ATOM 649 C C . ASN A 1 88 ? 6.575 -5.801 -1.484 1.00 97.69 88 ASN A C 1
ATOM 651 O O . ASN A 1 88 ? 5.431 -5.574 -1.867 1.00 97.69 88 ASN A O 1
ATOM 655 N N . VAL A 1 89 ? 7.614 -5.037 -1.833 1.00 97.25 89 VAL A N 1
ATOM 656 C CA . VAL A 1 89 ? 7.474 -3.828 -2.659 1.00 97.25 89 VAL A CA 1
ATOM 657 C C . VAL A 1 89 ? 6.970 -4.161 -4.062 1.00 97.25 89 VAL A C 1
ATOM 659 O O . VAL A 1 89 ? 6.000 -3.554 -4.515 1.00 97.25 89 VAL A O 1
ATOM 662 N N . VAL A 1 90 ? 7.573 -5.142 -4.739 1.00 96.88 90 VAL A N 1
ATOM 663 C CA . VAL A 1 90 ? 7.143 -5.565 -6.083 1.00 96.88 90 VAL A CA 1
ATOM 664 C C . VAL A 1 90 ? 5.713 -6.095 -6.043 1.00 96.88 90 VAL A C 1
ATOM 666 O O . VAL A 1 90 ? 4.887 -5.722 -6.871 1.00 96.88 90 VAL A O 1
ATOM 669 N N . THR A 1 91 ? 5.398 -6.904 -5.034 1.00 96.38 91 THR A N 1
ATOM 670 C CA . THR A 1 91 ? 4.064 -7.478 -4.860 1.00 96.38 91 THR A CA 1
ATOM 671 C C . THR A 1 91 ? 3.001 -6.394 -4.662 1.00 96.38 91 THR A C 1
ATOM 673 O O . THR A 1 91 ? 2.005 -6.376 -5.380 1.00 96.38 91 THR A O 1
ATOM 676 N N . LEU A 1 92 ? 3.208 -5.463 -3.722 1.00 96.56 92 LEU A N 1
ATOM 677 C CA . LEU A 1 92 ? 2.259 -4.374 -3.452 1.00 96.56 92 LEU A CA 1
ATOM 678 C C . LEU A 1 92 ? 2.121 -3.428 -4.648 1.00 96.56 92 LEU A C 1
ATOM 680 O O . LEU A 1 92 ? 1.033 -2.917 -4.896 1.00 96.56 92 LEU A O 1
ATOM 684 N N . SER A 1 93 ? 3.187 -3.248 -5.433 1.00 96.38 93 SER A N 1
ATOM 685 C CA . SER A 1 93 ? 3.129 -2.482 -6.687 1.00 96.38 93 SER A CA 1
ATOM 686 C C . SER A 1 93 ? 2.169 -3.106 -7.709 1.00 96.38 93 SER A C 1
ATOM 688 O O . SER A 1 93 ? 1.629 -2.398 -8.558 1.00 96.38 93 SER A O 1
ATOM 690 N N . GLY A 1 94 ? 1.882 -4.408 -7.590 1.00 93.75 94 GLY A N 1
ATOM 691 C CA . GLY A 1 94 ? 0.853 -5.097 -8.367 1.00 93.75 94 GLY A CA 1
ATOM 692 C C . GLY A 1 94 ? -0.564 -4.555 -8.151 1.00 93.75 94 GLY A C 1
ATOM 693 O O . GLY A 1 94 ? -1.419 -4.757 -9.011 1.00 93.75 94 GLY A O 1
ATOM 694 N N . ALA A 1 95 ? -0.823 -3.793 -7.079 1.00 93.94 95 ALA A N 1
ATOM 695 C CA . ALA A 1 95 ? -2.102 -3.107 -6.873 1.00 93.94 95 ALA A CA 1
ATOM 696 C C . ALA A 1 95 ? -2.445 -2.122 -8.010 1.00 93.94 95 ALA A C 1
ATOM 698 O O . ALA A 1 95 ? -3.620 -1.869 -8.265 1.00 93.94 95 ALA A O 1
ATOM 699 N N . HIS A 1 96 ? -1.446 -1.638 -8.759 1.00 94.31 96 HIS A N 1
ATOM 700 C CA . HIS A 1 96 ? -1.647 -0.823 -9.963 1.00 94.31 96 HIS A CA 1
ATOM 701 C C . HIS A 1 96 ? -2.260 -1.591 -11.154 1.00 94.31 96 HIS A C 1
ATOM 703 O O . HIS A 1 96 ? -2.448 -1.012 -12.221 1.00 94.31 96 HIS A O 1
ATOM 709 N N . THR A 1 97 ? -2.598 -2.877 -11.002 1.00 91.75 97 THR A N 1
ATOM 710 C CA . THR A 1 97 ? -3.381 -3.637 -11.994 1.00 91.75 97 THR A CA 1
ATOM 711 C C . THR A 1 97 ? -4.796 -3.077 -12.205 1.00 91.75 97 THR A C 1
ATOM 713 O O . THR A 1 97 ? -5.401 -3.323 -13.247 1.00 91.75 97 THR A O 1
ATOM 716 N N . ILE A 1 98 ? -5.313 -2.307 -11.243 1.00 90.81 98 ILE A N 1
ATOM 717 C CA . ILE A 1 98 ? -6.596 -1.599 -11.307 1.00 90.81 98 ILE A CA 1
ATOM 718 C C . ILE A 1 98 ? -6.420 -0.128 -10.911 1.00 90.81 98 ILE A C 1
ATOM 720 O O . ILE A 1 98 ? -5.431 0.254 -10.288 1.00 90.81 98 ILE A O 1
ATOM 724 N N . GLY A 1 99 ? -7.416 0.697 -11.237 1.00 92.56 99 GLY A N 1
ATOM 725 C CA . GLY A 1 99 ? -7.457 2.110 -10.860 1.00 92.56 99 GLY A CA 1
ATOM 726 C C . GLY A 1 99 ? -7.071 3.061 -11.992 1.00 92.56 99 GLY A C 1
ATOM 727 O O . GLY A 1 99 ? -7.093 2.705 -13.169 1.00 92.56 99 GLY A O 1
ATOM 728 N N . LEU A 1 100 ? -6.782 4.310 -11.623 1.00 94.94 100 LEU A N 1
ATOM 729 C CA . LEU A 1 100 ? -6.512 5.417 -12.541 1.00 94.94 100 LEU A CA 1
ATOM 730 C C . LEU A 1 100 ? -5.309 6.230 -12.046 1.00 94.94 100 LEU A C 1
ATOM 732 O O . LEU A 1 100 ? -5.157 6.445 -10.845 1.00 94.94 100 LEU A O 1
ATOM 736 N N . GLY A 1 101 ? -4.489 6.724 -12.975 1.00 93.44 101 GLY A N 1
ATOM 737 C CA . GLY A 1 101 ? -3.389 7.651 -12.698 1.00 93.44 101 GLY A CA 1
ATOM 738 C C . GLY A 1 101 ? -3.656 9.022 -13.314 1.00 93.44 101 GLY A C 1
ATOM 739 O O . GLY A 1 101 ? -4.034 9.115 -14.481 1.00 93.44 101 GLY A O 1
ATOM 740 N N . HIS A 1 102 ? -3.451 10.094 -12.549 1.00 96.62 102 HIS A N 1
ATOM 741 C CA . HIS A 1 102 ? -3.55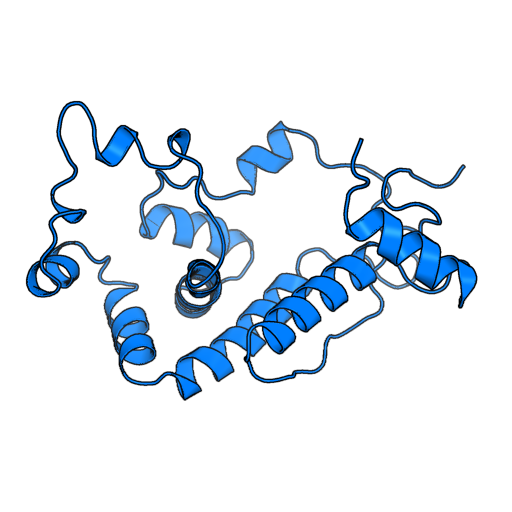9 11.456 -13.073 1.00 96.62 102 HIS A CA 1
ATOM 742 C C . HIS A 1 102 ? -2.329 11.812 -13.923 1.00 96.62 102 HIS A C 1
ATOM 744 O O . HIS A 1 102 ? -1.216 11.421 -13.578 1.00 96.62 102 HIS A O 1
ATOM 750 N N . CYS A 1 103 ? -2.501 12.602 -14.992 1.00 94.75 103 CYS A N 1
ATOM 751 C CA . CYS A 1 103 ? -1.415 12.938 -15.928 1.00 94.75 103 CYS A CA 1
ATOM 752 C C . CYS A 1 103 ? -0.163 13.484 -15.226 1.00 94.75 103 CYS A C 1
ATOM 754 O O . CYS A 1 103 ? 0.946 13.048 -15.521 1.00 94.75 103 CYS A O 1
ATOM 756 N N . GLY A 1 104 ? -0.338 14.370 -14.239 1.00 94.75 104 GLY A N 1
ATOM 757 C CA . GLY A 1 104 ? 0.773 14.962 -13.480 1.00 94.75 104 GLY A CA 1
ATOM 758 C C . GLY A 1 104 ? 1.667 13.958 -12.735 1.00 94.75 104 GLY A C 1
ATOM 759 O O . GLY A 1 104 ? 2.740 14.330 -12.282 1.00 94.75 104 GLY A O 1
ATOM 760 N N . SER A 1 105 ? 1.257 12.693 -12.608 1.00 93.69 105 SER A N 1
ATOM 761 C CA . SER A 1 105 ? 2.071 11.635 -12.002 1.00 93.69 105 SER A CA 1
ATOM 762 C C . SER A 1 105 ? 3.105 11.029 -12.957 1.00 93.69 105 SER A C 1
ATOM 764 O O . SER A 1 105 ? 3.997 10.327 -12.494 1.00 93.69 105 SER A O 1
ATOM 766 N N . PHE A 1 106 ? 2.988 11.250 -14.271 1.00 92.19 106 PHE A N 1
ATOM 767 C CA . PHE A 1 106 ? 3.866 10.627 -15.272 1.00 92.19 106 PHE A CA 1
ATOM 768 C C . PHE A 1 106 ? 4.191 11.516 -16.482 1.00 92.19 106 PHE A C 1
ATOM 770 O O . PHE A 1 106 ? 4.947 11.090 -17.352 1.00 92.19 106 PHE A O 1
ATOM 777 N N . THR A 1 107 ? 3.666 12.743 -16.563 1.00 93.06 107 THR A N 1
ATOM 778 C CA . THR A 1 107 ? 3.945 13.679 -17.670 1.00 93.06 107 THR A CA 1
ATOM 779 C C . THR A 1 107 ? 5.428 13.967 -17.869 1.00 93.06 107 THR A C 1
ATOM 781 O O . THR A 1 107 ? 5.853 14.133 -19.010 1.00 93.06 107 THR A O 1
ATOM 784 N N . ASP A 1 108 ? 6.222 13.946 -16.799 1.00 91.38 108 ASP A N 1
ATOM 785 C C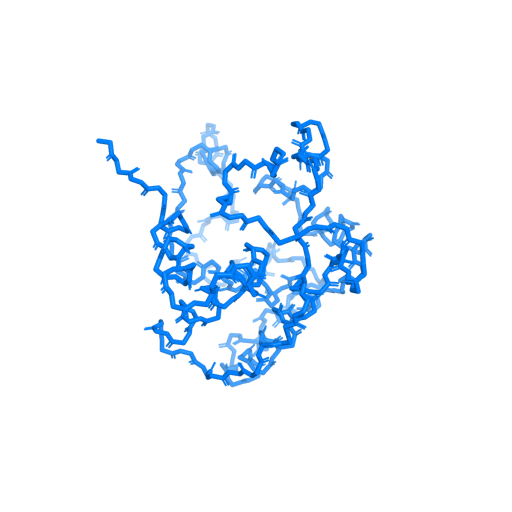A . ASP A 1 108 ? 7.673 14.175 -16.859 1.00 91.38 108 ASP A CA 1
ATOM 786 C C . ASP A 1 108 ? 8.415 13.052 -17.599 1.00 91.38 108 ASP A C 1
ATOM 788 O O . ASP A 1 108 ? 9.535 13.241 -18.063 1.00 91.38 108 ASP A O 1
ATOM 792 N N . ARG A 1 109 ? 7.781 11.882 -17.760 1.00 89.56 109 ARG A N 1
ATOM 793 C CA . ARG A 1 109 ? 8.301 10.779 -18.581 1.00 89.56 109 ARG A CA 1
ATOM 794 C C . ARG A 1 109 ? 7.920 10.905 -20.058 1.00 89.56 109 ARG A C 1
ATOM 796 O O . ARG A 1 109 ? 8.367 10.103 -20.872 1.00 89.56 109 ARG A O 1
ATOM 803 N N . LEU A 1 110 ? 7.070 11.872 -20.408 1.00 89.62 110 LEU A N 1
ATOM 804 C CA . LEU A 1 110 ? 6.571 12.088 -21.767 1.00 89.62 110 LEU A CA 1
ATOM 805 C C . LEU A 1 110 ? 7.186 13.326 -22.427 1.00 89.62 110 LEU A C 1
ATOM 807 O O . LEU A 1 110 ? 7.376 13.320 -23.642 1.00 89.62 110 LEU A O 1
ATOM 811 N N . TYR A 1 111 ? 7.478 14.377 -21.653 1.00 90.44 111 TYR A N 1
ATOM 812 C CA . TYR A 1 111 ? 7.883 15.679 -22.184 1.00 90.44 111 TYR A CA 1
ATOM 813 C C . TYR A 1 111 ? 9.061 16.309 -21.421 1.00 90.44 111 TYR A C 1
ATOM 815 O O . TYR A 1 111 ? 9.169 16.129 -20.211 1.00 90.44 111 TYR A O 1
ATOM 823 N N . PRO A 1 112 ? 9.905 17.115 -22.102 1.00 93.38 112 PRO A N 1
ATOM 824 C CA . PRO A 1 112 ? 9.901 17.345 -23.553 1.00 93.38 112 PRO A CA 1
ATOM 825 C C . PRO A 1 112 ? 10.434 16.142 -24.343 1.00 93.38 112 PRO A C 1
ATOM 827 O O . PRO A 1 112 ? 10.085 15.976 -25.508 1.00 93.38 112 PRO A O 1
ATOM 830 N N . THR A 1 113 ? 11.232 15.293 -23.697 1.00 90.38 113 THR A N 1
ATOM 831 C CA . THR A 1 113 ? 11.819 14.094 -24.292 1.00 90.38 113 THR A CA 1
ATOM 832 C C . THR A 1 113 ? 11.224 12.864 -23.612 1.00 90.38 113 THR A C 1
ATOM 834 O O . THR A 1 113 ? 11.356 12.751 -22.393 1.00 90.38 113 THR A O 1
ATOM 837 N N . PRO A 1 114 ? 10.597 11.941 -24.361 1.00 88.56 114 PRO A N 1
ATOM 838 C CA . PRO A 1 114 ? 10.070 10.709 -23.794 1.00 88.56 114 PRO A CA 1
ATOM 839 C C . PRO A 1 114 ? 11.161 9.849 -23.153 1.00 88.56 114 PRO A C 1
ATOM 841 O O . PRO A 1 114 ? 12.249 9.683 -23.708 1.00 88.56 114 PRO A O 1
ATOM 844 N N . ASP A 1 115 ? 10.837 9.263 -22.006 1.00 86.25 115 ASP A N 1
ATOM 845 C CA . ASP A 1 115 ? 11.666 8.273 -21.332 1.00 86.25 115 ASP A CA 1
ATOM 846 C C . ASP A 1 115 ? 11.815 7.023 -22.227 1.00 86.25 115 ASP A C 1
ATOM 848 O O . ASP A 1 115 ? 10.803 6.408 -22.583 1.00 86.25 115 ASP A O 1
ATOM 852 N N . PRO A 1 116 ? 13.046 6.600 -22.577 1.00 83.06 116 PRO A N 1
ATOM 853 C CA . PRO A 1 116 ? 13.277 5.392 -23.369 1.00 83.06 116 PRO A CA 1
ATOM 854 C C . PRO A 1 116 ? 12.660 4.125 -22.763 1.00 83.06 116 PRO A C 1
ATOM 856 O O . PRO A 1 116 ? 12.276 3.218 -23.503 1.00 83.06 116 PRO A O 1
ATOM 859 N N . ALA A 1 117 ? 12.513 4.063 -21.435 1.00 80.12 117 ALA A N 1
ATOM 860 C CA . ALA A 1 117 ? 11.867 2.945 -20.751 1.00 80.12 117 ALA A CA 1
ATOM 861 C C . ALA A 1 117 ? 10.348 2.877 -21.004 1.00 80.12 117 ALA A C 1
ATOM 863 O O . ALA A 1 117 ? 9.727 1.857 -20.716 1.00 80.12 117 ALA A O 1
ATOM 864 N N . MET A 1 118 ? 9.732 3.934 -21.546 1.00 75.88 118 MET A N 1
ATOM 865 C CA . MET A 1 118 ? 8.333 3.925 -21.992 1.00 75.88 118 MET A CA 1
ATOM 866 C C . MET A 1 118 ? 8.153 3.410 -23.426 1.00 75.88 118 MET A C 1
ATOM 868 O O . MET A 1 118 ? 7.019 3.343 -23.914 1.00 75.88 118 MET A O 1
ATOM 872 N N . GLU A 1 119 ? 9.227 3.041 -24.131 1.00 69.94 119 GLU A N 1
ATOM 873 C CA . GLU A 1 119 ? 9.087 2.496 -25.476 1.00 69.94 119 GLU A CA 1
ATOM 874 C C . GLU A 1 119 ? 8.419 1.113 -25.492 1.00 69.94 119 GLU A C 1
ATOM 876 O O . GLU A 1 119 ? 8.742 0.202 -24.734 1.00 69.94 119 GLU A O 1
ATOM 881 N N . LYS A 1 120 ? 7.485 0.954 -26.434 1.00 58.09 120 LYS A N 1
ATOM 882 C CA . LYS A 1 120 ? 6.402 -0.045 -26.455 1.00 58.09 120 LYS A CA 1
ATOM 883 C C . LYS A 1 120 ? 6.809 -1.513 -26.650 1.00 58.09 120 LYS A C 1
ATOM 885 O O . LYS A 1 120 ? 5.934 -2.342 -26.889 1.00 58.09 120 LYS A O 1
ATOM 890 N N . SER A 1 121 ? 8.090 -1.868 -26.595 1.00 62.88 121 SER A N 1
ATOM 891 C CA . SER A 1 121 ? 8.492 -3.268 -26.777 1.00 62.88 121 SER A CA 1
ATOM 892 C C . SER A 1 121 ? 8.783 -3.937 -25.437 1.00 62.88 121 SER A C 1
ATOM 894 O O . SER A 1 121 ? 9.693 -3.542 -24.713 1.00 62.88 121 SER A O 1
ATOM 896 N N . PHE A 1 122 ? 8.045 -5.011 -25.142 1.00 55.50 122 PHE A N 1
ATOM 897 C CA . PHE A 1 122 ? 8.276 -5.880 -23.981 1.00 55.50 122 PHE A CA 1
ATOM 898 C C . PHE A 1 122 ? 9.732 -6.392 -23.925 1.00 55.50 122 PHE A C 1
ATOM 900 O O . PHE A 1 122 ? 10.296 -6.582 -22.856 1.00 55.50 122 PHE A O 1
ATOM 907 N N . ALA A 1 123 ? 10.388 -6.524 -25.086 1.00 53.88 123 ALA A N 1
ATOM 908 C CA . ALA A 1 123 ? 11.797 -6.898 -25.199 1.00 53.88 123 ALA A CA 1
ATOM 909 C C . ALA A 1 123 ? 12.785 -5.835 -24.664 1.00 53.88 123 ALA A C 1
ATOM 911 O O . ALA A 1 123 ? 13.881 -6.199 -24.239 1.00 53.88 123 ALA A O 1
ATOM 912 N N . ARG A 1 124 ? 12.423 -4.540 -24.663 1.00 60.47 124 ARG A N 1
ATOM 913 C CA . ARG A 1 124 ? 13.228 -3.470 -24.041 1.00 60.47 124 ARG A CA 1
ATOM 914 C C . ARG A 1 124 ? 12.950 -3.308 -22.554 1.00 60.47 124 ARG A C 1
ATOM 916 O O . ARG A 1 124 ? 13.854 -2.870 -21.854 1.00 60.47 124 ARG A O 1
ATOM 923 N N . ALA A 1 125 ? 11.766 -3.684 -22.067 1.00 62.00 125 ALA A N 1
ATOM 924 C CA . ALA A 1 125 ? 11.401 -3.527 -20.656 1.00 62.00 125 ALA A CA 1
ATOM 925 C C . ALA A 1 125 ? 12.457 -4.149 -19.722 1.00 62.00 125 ALA A C 1
ATOM 927 O O . ALA A 1 125 ? 12.978 -3.464 -18.847 1.00 62.00 125 ALA A O 1
ATOM 928 N N . TYR A 1 126 ? 12.916 -5.369 -20.030 1.00 61.97 126 TYR A N 1
ATOM 929 C CA . TYR A 1 126 ? 13.977 -6.060 -19.286 1.00 61.97 126 TYR A CA 1
ATOM 930 C C . TYR A 1 126 ? 15.320 -5.315 -19.203 1.00 61.97 126 TYR A C 1
ATOM 932 O O . TYR A 1 126 ? 16.098 -5.577 -18.287 1.00 61.97 126 TYR A O 1
ATOM 940 N N . GLN A 1 127 ? 15.628 -4.426 -20.156 1.00 61.12 127 GLN A N 1
ATOM 941 C CA . GLN A 1 127 ? 16.872 -3.644 -20.148 1.00 61.12 127 GLN A CA 1
ATOM 942 C C . GLN A 1 127 ? 16.824 -2.480 -19.153 1.00 61.12 127 GLN A C 1
ATOM 944 O O . GLN A 1 127 ? 17.875 -2.015 -18.721 1.00 61.12 127 GLN A O 1
ATOM 949 N N . TYR A 1 128 ? 15.622 -2.021 -18.798 1.00 66.69 128 TYR A N 1
ATOM 950 C CA . TYR A 1 128 ? 15.396 -0.874 -17.917 1.00 66.69 128 TYR A CA 1
ATOM 951 C C . TYR A 1 128 ? 14.864 -1.279 -16.536 1.00 66.69 128 TYR A C 1
ATOM 953 O O . TYR A 1 128 ? 14.610 -0.417 -15.696 1.00 66.69 128 TYR A O 1
ATOM 961 N N . GLU A 1 129 ? 14.709 -2.580 -16.287 1.00 75.81 129 GLU A N 1
ATOM 962 C CA . GLU A 1 129 ? 14.323 -3.111 -14.985 1.00 75.81 129 GLU A CA 1
ATOM 963 C C . GLU A 1 129 ? 15.497 -3.111 -14.005 1.00 75.81 129 GLU A C 1
ATOM 965 O O . GLU A 1 129 ? 16.628 -3.480 -14.331 1.00 75.81 129 GLU A O 1
ATOM 970 N N . ASP A 1 130 ? 15.207 -2.728 -12.764 1.00 87.38 130 ASP A N 1
ATOM 971 C CA . ASP A 1 130 ? 16.172 -2.791 -11.676 1.00 87.38 130 ASP A CA 1
ATOM 972 C C . ASP A 1 130 ? 16.527 -4.265 -11.381 1.00 87.38 130 ASP A C 1
ATOM 974 O O . ASP A 1 130 ? 15.617 -5.061 -11.097 1.00 87.38 130 ASP A O 1
ATOM 978 N N . PRO A 1 131 ? 17.821 -4.652 -11.411 1.00 89.88 131 PRO A N 1
ATOM 979 C CA . PRO A 1 131 ? 18.246 -6.038 -11.220 1.00 89.88 131 PRO A CA 1
ATOM 980 C C . PRO A 1 131 ? 17.763 -6.670 -9.912 1.00 89.88 131 PRO A C 1
ATOM 982 O O . PRO A 1 131 ? 17.578 -7.882 -9.863 1.00 89.88 131 PRO A O 1
ATOM 985 N N . THR A 1 132 ? 17.541 -5.876 -8.858 1.00 92.06 132 THR A N 1
ATOM 986 C CA . THR A 1 132 ? 17.041 -6.362 -7.564 1.00 92.06 132 THR A CA 1
ATOM 987 C C . THR A 1 132 ? 15.581 -6.814 -7.635 1.00 92.06 132 THR A C 1
ATOM 989 O O . THR A 1 132 ? 15.159 -7.647 -6.837 1.00 92.06 132 THR A O 1
ATOM 992 N N . THR A 1 133 ? 14.803 -6.294 -8.585 1.00 93.38 133 THR A N 1
ATOM 993 C CA . THR A 1 133 ? 13.358 -6.569 -8.698 1.00 93.38 133 THR A CA 1
ATOM 994 C C . THR A 1 133 ? 12.978 -7.407 -9.914 1.00 93.38 133 THR A C 1
ATOM 996 O O . THR A 1 133 ? 11.958 -8.094 -9.871 1.00 93.38 133 THR A O 1
ATOM 999 N N . ARG A 1 134 ? 13.808 -7.411 -10.964 1.00 91.44 134 ARG A N 1
ATOM 1000 C CA . ARG A 1 134 ? 13.555 -8.078 -12.252 1.00 91.44 134 ARG A CA 1
ATOM 1001 C C . ARG A 1 134 ? 13.090 -9.528 -12.123 1.00 91.44 134 ARG A C 1
ATOM 1003 O O . ARG A 1 134 ? 12.108 -9.932 -12.746 1.00 91.44 134 ARG A O 1
ATOM 1010 N N . ASP A 1 135 ? 13.782 -10.324 -11.314 1.00 93.12 135 ASP A N 1
ATOM 1011 C CA . ASP A 1 135 ? 13.485 -11.757 -11.210 1.00 93.12 135 ASP A CA 1
ATOM 1012 C C . ASP A 1 135 ? 12.148 -12.006 -10.487 1.00 93.12 135 ASP A C 1
ATOM 1014 O O . ASP A 1 135 ? 11.418 -12.934 -10.836 1.00 93.12 135 ASP A O 1
ATOM 1018 N N . ILE A 1 136 ? 11.783 -11.126 -9.547 1.00 94.94 136 ILE A N 1
ATOM 1019 C CA . ILE A 1 136 ? 10.503 -11.150 -8.824 1.00 94.94 136 ILE A CA 1
ATOM 1020 C C . ILE A 1 136 ? 9.358 -10.734 -9.759 1.00 94.94 136 ILE A C 1
ATOM 1022 O O . ILE A 1 136 ? 8.319 -11.385 -9.805 1.00 94.94 136 ILE A O 1
ATOM 1026 N N . VAL A 1 137 ? 9.555 -9.678 -10.555 1.00 93.12 137 VAL A N 1
ATOM 1027 C CA . VAL A 1 137 ? 8.582 -9.255 -11.578 1.00 93.12 137 VAL A CA 1
ATOM 1028 C C . VAL A 1 137 ? 8.352 -10.384 -12.585 1.00 93.12 137 VAL A C 1
ATOM 1030 O O . VAL A 1 137 ? 7.214 -10.718 -12.911 1.00 93.12 137 VAL A O 1
ATOM 1033 N N . THR A 1 138 ? 9.433 -11.022 -13.038 1.00 91.88 138 THR A N 1
ATOM 1034 C CA . THR A 1 138 ? 9.371 -12.119 -14.010 1.00 91.88 138 THR A CA 1
ATOM 1035 C C . THR A 1 138 ? 8.659 -13.349 -13.459 1.00 91.88 138 THR A C 1
ATOM 1037 O O . THR A 1 138 ? 7.945 -14.012 -14.212 1.00 91.88 138 THR A O 1
ATOM 1040 N N . SER A 1 139 ? 8.853 -13.688 -12.181 1.00 94.69 139 SER A N 1
ATOM 1041 C CA . SER A 1 139 ? 8.173 -14.836 -11.576 1.00 94.69 139 SER A CA 1
ATOM 1042 C C . SER A 1 139 ? 6.669 -14.589 -11.466 1.00 94.69 139 SER A C 1
ATOM 1044 O O . SER A 1 139 ? 5.897 -15.427 -11.919 1.00 94.69 139 SER A O 1
ATOM 1046 N N . PHE A 1 140 ? 6.247 -13.411 -11.003 1.00 94.81 140 PHE A N 1
ATOM 1047 C CA . PHE A 1 140 ? 4.829 -13.042 -10.918 1.00 94.81 140 PHE A CA 1
ATOM 1048 C C . PHE A 1 140 ? 4.152 -12.914 -12.286 1.00 94.81 140 PHE A C 1
ATOM 1050 O O . PHE A 1 140 ? 2.984 -13.259 -12.429 1.00 94.81 140 PHE A O 1
ATOM 1057 N N . ALA A 1 141 ? 4.877 -12.469 -13.316 1.00 92.00 141 ALA A N 1
ATOM 1058 C CA . ALA A 1 141 ? 4.349 -12.416 -14.680 1.00 92.00 141 ALA A CA 1
ATOM 1059 C C . ALA A 1 141 ? 4.094 -13.812 -15.283 1.00 92.00 141 ALA A C 1
ATOM 1061 O O . ALA A 1 141 ? 3.264 -13.951 -16.180 1.00 92.00 141 ALA A O 1
ATOM 1062 N N . LYS A 1 142 ? 4.822 -14.838 -14.821 1.00 94.62 142 LYS A N 1
ATOM 1063 C CA . LYS A 1 142 ? 4.677 -16.232 -15.273 1.00 94.62 142 LYS A CA 1
ATOM 1064 C C . LYS A 1 142 ? 3.709 -17.038 -14.413 1.00 94.62 142 LYS A C 1
ATOM 1066 O O . LYS A 1 142 ? 3.129 -17.997 -14.911 1.00 94.62 142 LYS A O 1
ATOM 1071 N N . ASP A 1 143 ? 3.566 -16.662 -13.148 1.00 95.50 143 ASP A N 1
ATOM 1072 C CA . ASP A 1 143 ? 2.797 -17.387 -12.148 1.00 95.50 143 ASP A CA 1
ATOM 1073 C C . ASP A 1 143 ? 1.900 -16.420 -11.366 1.00 95.50 143 ASP A C 1
ATOM 1075 O O . ASP A 1 143 ? 2.317 -15.728 -10.430 1.00 95.50 143 ASP A O 1
ATOM 1079 N N . LEU A 1 144 ? 0.640 -16.371 -11.797 1.00 92.31 144 LEU A N 1
ATOM 1080 C CA . LEU A 1 144 ? -0.374 -15.514 -11.199 1.00 92.31 144 LEU A CA 1
ATOM 1081 C C . LEU A 1 144 ? -0.811 -16.013 -9.810 1.00 92.31 144 LEU A C 1
ATOM 1083 O O . LEU A 1 144 ? -1.199 -15.203 -8.968 1.00 92.31 144 LEU A O 1
ATOM 1087 N N . GLU A 1 145 ? -0.737 -17.320 -9.552 1.00 93.62 145 GLU A N 1
ATOM 1088 C CA . GLU A 1 145 ? -1.090 -17.902 -8.254 1.00 93.62 145 GLU A CA 1
ATOM 1089 C C . GLU A 1 145 ? -0.050 -17.514 -7.201 1.00 93.62 145 GLU A C 1
ATOM 1091 O O . GLU A 1 145 ? -0.406 -16.987 -6.144 1.00 93.62 145 GLU A O 1
ATOM 1096 N N . LEU A 1 146 ? 1.236 -17.629 -7.547 1.00 95.56 146 LEU A N 1
ATOM 1097 C CA . LEU A 1 146 ? 2.339 -17.134 -6.727 1.00 95.56 146 LEU A CA 1
ATOM 1098 C C . LEU A 1 146 ? 2.202 -15.634 -6.439 1.00 95.56 146 LEU A C 1
ATOM 1100 O O . LEU A 1 146 ? 2.430 -15.201 -5.307 1.00 95.56 146 LEU A O 1
ATOM 1104 N N . PHE A 1 147 ? 1.832 -14.827 -7.440 1.00 95.19 147 PHE A N 1
ATOM 1105 C CA . PHE A 1 147 ? 1.583 -13.401 -7.222 1.00 95.19 147 PHE A CA 1
ATOM 1106 C C . PHE A 1 147 ? 0.499 -13.181 -6.162 1.00 95.19 147 PHE A C 1
ATOM 1108 O O . PHE A 1 147 ? 0.726 -12.416 -5.223 1.00 95.19 147 PHE A O 1
ATOM 1115 N N . PHE A 1 148 ? -0.653 -13.851 -6.270 1.00 93.44 148 PHE A N 1
ATOM 1116 C CA . PHE A 1 148 ? -1.747 -13.661 -5.316 1.00 93.44 148 PHE A CA 1
ATOM 1117 C C . PHE A 1 148 ? -1.413 -14.157 -3.911 1.00 93.44 148 PHE A C 1
ATOM 1119 O O . PHE A 1 148 ? -1.723 -13.455 -2.948 1.00 93.44 148 PHE A O 1
ATOM 1126 N N . GLU A 1 149 ? -0.722 -15.291 -3.781 1.00 94.25 149 GLU A N 1
ATOM 1127 C CA . GLU A 1 149 ? -0.227 -15.778 -2.489 1.00 94.25 149 GLU A CA 1
ATOM 1128 C C . GLU A 1 149 ? 0.634 -14.705 -1.807 1.00 94.25 149 GLU A C 1
ATOM 1130 O O . GLU A 1 149 ? 0.406 -14.326 -0.654 1.00 94.25 149 GLU A O 1
ATOM 1135 N N . ARG A 1 150 ? 1.596 -14.136 -2.543 1.00 96.38 150 ARG A N 1
ATOM 1136 C CA . ARG A 1 150 ? 2.455 -13.071 -2.015 1.00 96.38 150 ARG A CA 1
ATOM 1137 C C . ARG A 1 150 ? 1.673 -11.793 -1.747 1.00 96.38 150 ARG A C 1
ATOM 1139 O O . ARG A 1 150 ? 1.975 -11.112 -0.765 1.00 96.38 150 ARG A O 1
ATOM 1146 N N . PHE A 1 151 ? 0.685 -11.468 -2.577 1.00 95.25 151 PHE A N 1
ATOM 1147 C CA . PHE A 1 151 ? -0.126 -10.258 -2.452 1.00 95.25 151 PHE A CA 1
ATOM 1148 C C . PHE A 1 151 ? -0.919 -10.235 -1.154 1.00 95.25 151 PHE A C 1
ATOM 1150 O O . PHE A 1 151 ? -0.852 -9.242 -0.430 1.00 95.25 151 PHE A O 1
ATOM 1157 N N . VAL A 1 152 ? -1.561 -11.345 -0.793 1.00 93.69 152 VAL A N 1
ATOM 1158 C CA . VAL A 1 152 ? -2.264 -11.491 0.490 1.00 93.69 152 VAL A CA 1
ATOM 1159 C C . VAL A 1 152 ? -1.314 -11.274 1.672 1.00 93.69 152 VAL A C 1
ATOM 1161 O O . VAL A 1 152 ? -1.613 -10.497 2.584 1.00 93.69 152 VAL A O 1
ATOM 1164 N N . LEU A 1 153 ? -0.130 -11.895 1.640 1.00 95.00 153 LEU A N 1
ATOM 1165 C CA . LEU A 1 153 ? 0.871 -11.748 2.702 1.00 95.00 153 LEU A CA 1
ATOM 1166 C C . LEU A 1 153 ? 1.371 -10.302 2.823 1.00 95.00 153 LEU A C 1
ATOM 1168 O O . LEU A 1 153 ? 1.490 -9.766 3.929 1.00 95.00 153 LEU A O 1
ATOM 1172 N N . ALA A 1 154 ? 1.647 -9.650 1.694 1.00 96.38 154 ALA A N 1
ATOM 1173 C CA . ALA A 1 154 ? 2.146 -8.282 1.670 1.00 96.38 154 ALA A CA 1
ATOM 1174 C C . ALA A 1 154 ? 1.075 -7.268 2.108 1.00 96.38 154 ALA A C 1
ATOM 1176 O O . ALA A 1 154 ? 1.383 -6.372 2.895 1.00 96.38 154 ALA A O 1
ATOM 1177 N N . MET A 1 155 ? -0.179 -7.434 1.672 1.00 95.44 155 MET A N 1
ATOM 1178 C CA . MET A 1 155 ? -1.315 -6.608 2.102 1.00 95.44 155 MET A CA 1
ATOM 1179 C C . MET A 1 155 ? -1.592 -6.763 3.598 1.00 95.44 155 MET A C 1
ATOM 1181 O O . MET A 1 155 ? -1.776 -5.763 4.291 1.00 95.44 155 MET A O 1
ATOM 1185 N N . THR A 1 156 ? -1.544 -7.992 4.121 1.00 94.50 156 THR A N 1
ATOM 1186 C CA . THR A 1 156 ? -1.704 -8.262 5.560 1.00 94.50 156 THR A CA 1
ATOM 1187 C C . THR A 1 156 ? -0.611 -7.571 6.370 1.00 94.50 156 THR A C 1
ATOM 1189 O O . THR A 1 156 ? -0.902 -6.875 7.344 1.00 94.50 156 THR A O 1
ATOM 1192 N N . LYS A 1 157 ? 0.648 -7.685 5.931 1.00 95.88 157 LYS A N 1
ATOM 1193 C CA . LYS A 1 157 ? 1.786 -7.003 6.558 1.00 95.88 157 LYS A CA 1
ATOM 1194 C C . LYS A 1 157 ? 1.645 -5.478 6.500 1.00 95.88 157 LYS A C 1
ATOM 1196 O O . LYS A 1 157 ? 1.899 -4.804 7.495 1.00 95.88 157 LYS A O 1
ATOM 1201 N N . MET A 1 158 ? 1.206 -4.927 5.368 1.00 96.00 158 MET A N 1
ATOM 1202 C CA . MET A 1 158 ? 0.974 -3.488 5.204 1.00 96.00 158 MET A CA 1
ATOM 1203 C C . MET A 1 158 ? -0.135 -2.969 6.113 1.00 96.00 158 MET A C 1
ATOM 1205 O O . MET A 1 158 ? 0.046 -1.945 6.772 1.00 96.00 158 MET A O 1
ATOM 1209 N N . GLY A 1 159 ? -1.243 -3.701 6.212 1.00 94.19 159 GLY A N 1
ATOM 1210 C CA . GLY A 1 159 ? -2.341 -3.381 7.120 1.00 94.19 159 GLY A CA 1
ATOM 1211 C C . GLY A 1 159 ? -1.946 -3.444 8.596 1.00 94.19 159 GLY A C 1
ATOM 1212 O O . GLY A 1 159 ? -2.737 -3.053 9.449 1.00 94.19 159 GLY A O 1
ATOM 1213 N N . GLN A 1 160 ? -0.751 -3.937 8.926 1.00 93.56 160 GLN A N 1
ATOM 1214 C CA . GLN A 1 160 ? -0.233 -4.033 10.288 1.00 93.56 160 GLN A CA 1
ATOM 1215 C C . GLN A 1 160 ? 0.911 -3.044 10.586 1.00 93.56 160 GLN A C 1
ATOM 1217 O O . GLN A 1 160 ? 1.621 -3.171 11.586 1.00 93.56 160 GLN A O 1
ATOM 1222 N N . LEU A 1 161 ? 1.101 -2.017 9.762 1.00 92.94 161 LEU A N 1
ATOM 1223 C CA . LEU A 1 161 ? 2.092 -0.985 10.050 1.00 92.94 161 LEU A CA 1
ATOM 1224 C C . LEU A 1 161 ? 1.581 0.025 11.078 1.00 92.94 161 LEU A C 1
ATOM 1226 O O . LEU A 1 161 ? 0.532 0.629 10.892 1.00 92.94 161 LEU A O 1
ATOM 1230 N N . GLY A 1 162 ? 2.364 0.253 12.136 1.00 88.12 162 GLY A N 1
ATOM 1231 C CA . GLY A 1 162 ? 2.148 1.366 13.069 1.00 88.12 162 GLY A CA 1
ATOM 1232 C C . GLY A 1 162 ? 0.808 1.348 13.816 1.00 88.12 162 GLY A C 1
ATOM 1233 O O . GLY A 1 162 ? 0.383 2.389 14.304 1.00 88.12 162 GLY A O 1
ATOM 1234 N N . LEU A 1 163 ? 0.142 0.193 13.902 1.00 92.50 163 LEU A N 1
ATOM 1235 C CA . LEU A 1 163 ? -1.184 0.069 14.510 1.00 92.50 163 LEU A CA 1
ATOM 1236 C C . LEU A 1 163 ? -1.226 0.454 15.990 1.00 92.50 163 LEU A C 1
ATOM 1238 O O . LEU A 1 163 ? -0.361 0.091 16.791 1.00 92.50 163 LEU A O 1
ATOM 1242 N N . LEU A 1 164 ? -2.328 1.103 16.354 1.00 93.31 164 LEU A N 1
ATOM 1243 C CA . LEU A 1 164 ? -2.759 1.275 17.732 1.00 93.31 164 LEU A CA 1
ATOM 1244 C C . LEU A 1 164 ? -3.711 0.133 18.109 1.00 93.31 164 LEU A C 1
ATOM 1246 O O . LEU A 1 164 ? -4.629 -0.188 17.358 1.00 93.31 164 LEU A O 1
ATOM 1250 N N . TH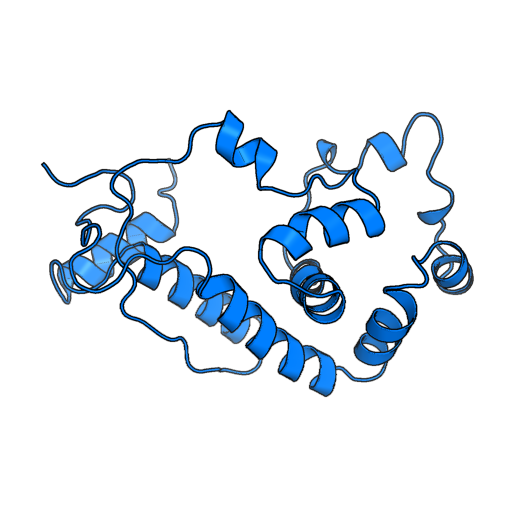R A 1 165 ? -3.490 -0.480 19.272 1.00 92.31 165 THR A N 1
ATOM 1251 C CA . THR A 1 165 ? -4.296 -1.594 19.804 1.00 92.31 165 THR A CA 1
ATOM 1252 C C . THR A 1 165 ? -4.575 -1.423 21.292 1.00 92.31 165 THR A C 1
ATOM 1254 O O . THR A 1 165 ? -3.979 -0.580 21.975 1.00 92.31 165 THR A O 1
ATOM 1257 N N . GLY A 1 166 ? -5.495 -2.239 21.814 1.00 92.25 166 GLY A N 1
ATOM 1258 C CA . GLY A 1 166 ? -5.850 -2.251 23.230 1.00 92.25 166 GLY A CA 1
ATOM 1259 C C . GLY A 1 166 ? -6.517 -0.943 23.644 1.00 92.25 166 GLY A C 1
ATOM 1260 O O . GLY A 1 166 ? -7.641 -0.667 23.243 1.00 92.25 166 GLY A O 1
ATOM 1261 N N . THR A 1 167 ? -5.830 -0.130 24.441 1.00 91.94 167 THR A N 1
ATOM 1262 C CA . THR A 1 167 ? -6.327 1.175 24.911 1.00 91.94 167 THR A CA 1
ATOM 1263 C C . THR A 1 167 ? -5.667 2.366 24.216 1.00 91.94 167 THR A C 1
ATOM 1265 O O . THR A 1 167 ? -5.974 3.510 24.539 1.00 91.94 167 THR A O 1
ATOM 1268 N N . LYS A 1 168 ? -4.756 2.130 23.261 1.00 92.56 168 LYS A N 1
ATOM 1269 C CA . LYS A 1 168 ? -4.083 3.202 22.515 1.00 92.56 168 LYS A CA 1
ATOM 1270 C C . LYS A 1 168 ? -5.013 3.711 21.414 1.00 92.56 168 LYS A C 1
ATOM 1272 O O . LYS A 1 168 ? -5.451 2.918 20.593 1.00 92.56 168 LYS A O 1
ATOM 1277 N N . GLY A 1 169 ? -5.313 5.008 21.393 1.00 93.88 169 GLY A N 1
ATOM 1278 C CA . GLY A 1 169 ? -6.267 5.591 20.441 1.00 93.88 169 GLY A CA 1
ATOM 1279 C C . GLY A 1 169 ? -7.731 5.348 20.819 1.00 93.88 169 GLY A C 1
ATOM 1280 O O . GLY A 1 169 ? -8.049 4.923 21.935 1.00 93.88 169 GLY A O 1
ATOM 1281 N N . GLU A 1 170 ? -8.641 5.596 19.885 1.00 94.44 170 GLU A N 1
ATOM 1282 C CA . GLU A 1 170 ? -10.088 5.546 20.125 1.00 94.44 170 GLU A CA 1
ATOM 1283 C C . GLU A 1 170 ? -10.854 4.725 19.078 1.00 94.44 170 GLU A C 1
ATOM 1285 O O . GLU A 1 170 ? -10.261 4.171 18.160 1.00 94.44 170 GLU A O 1
ATOM 1290 N N . ILE A 1 171 ? -12.169 4.598 19.255 1.00 94.50 171 ILE A N 1
ATOM 1291 C CA . ILE A 1 171 ? -13.085 4.170 18.191 1.00 94.50 171 ILE A CA 1
ATOM 1292 C C . ILE A 1 171 ? -13.908 5.407 17.849 1.00 94.50 171 ILE A C 1
ATOM 1294 O O . ILE A 1 171 ? -14.673 5.881 18.696 1.00 94.50 171 ILE A O 1
ATOM 1298 N N . GLN A 1 172 ? -13.688 5.998 16.679 1.00 92.19 172 GLN A N 1
ATOM 1299 C CA . GLN A 1 172 ? -14.359 7.230 16.258 1.00 92.19 172 GLN A CA 1
ATOM 1300 C C . GLN A 1 172 ? -15.789 6.943 15.793 1.00 92.19 172 GLN A C 1
ATOM 1302 O O . GLN A 1 172 ? -16.010 6.015 15.031 1.00 92.19 172 GLN A O 1
ATOM 1307 N N . ALA A 1 173 ? -16.760 7.772 16.200 1.00 88.88 173 ALA A N 1
ATOM 1308 C CA . ALA A 1 173 ? -18.126 7.689 15.651 1.00 88.88 173 ALA A CA 1
ATOM 1309 C C . ALA A 1 173 ? -18.193 8.215 14.219 1.00 88.88 173 ALA A C 1
ATOM 1311 O O . ALA A 1 173 ? -19.167 7.979 13.515 1.00 88.88 173 ALA A O 1
ATOM 1312 N N . ARG A 1 174 ? -17.216 9.039 13.831 1.00 88.50 174 ARG A N 1
ATOM 1313 C CA . ARG A 1 174 ? -17.133 9.649 12.509 1.00 88.50 174 ARG A CA 1
ATOM 1314 C C . ARG A 1 174 ? -15.675 9.668 12.095 1.00 88.50 174 ARG A C 1
ATOM 1316 O O . ARG A 1 174 ? -14.890 10.389 12.695 1.00 88.50 174 ARG A O 1
ATOM 1323 N N . CYS A 1 175 ? -15.326 8.969 11.021 1.00 90.44 175 CYS A N 1
ATOM 1324 C CA . CYS A 1 175 ? -13.929 8.854 10.579 1.00 90.44 175 CYS A CA 1
ATOM 1325 C C . CYS A 1 175 ? -13.265 10.172 10.161 1.00 90.44 175 CYS A C 1
ATOM 1327 O O . CYS A 1 175 ? -12.056 10.230 9.965 1.00 90.44 175 CYS A O 1
ATOM 1329 N N . SER A 1 176 ? -14.047 11.237 9.981 1.00 89.69 176 SER A N 1
ATOM 1330 C CA . SER A 1 176 ? -13.539 12.567 9.652 1.00 89.69 176 SER A CA 1
ATOM 1331 C C . SER A 1 176 ? -13.206 13.424 10.877 1.00 89.69 176 SER A C 1
ATOM 1333 O O . SER A 1 176 ? -12.779 14.563 10.699 1.00 89.69 176 SER A O 1
ATOM 1335 N N . ALA A 1 177 ? -13.469 12.955 12.101 1.00 87.94 177 ALA A N 1
ATOM 1336 C CA . ALA A 1 177 ? -13.303 13.763 13.304 1.00 87.94 177 ALA A CA 1
ATOM 1337 C C . ALA A 1 177 ? -12.974 12.924 14.545 1.00 87.94 177 ALA A C 1
ATOM 1339 O O . ALA A 1 177 ? -13.545 11.860 14.772 1.00 87.94 177 ALA A O 1
ATOM 1340 N N . ARG A 1 178 ? -12.113 13.476 15.407 1.00 90.31 178 ARG A N 1
ATOM 1341 C CA . ARG A 1 178 ? -11.908 12.953 16.761 1.00 90.31 178 ARG A CA 1
ATOM 1342 C C . ARG A 1 178 ? -13.211 13.047 17.557 1.00 90.31 178 ARG A C 1
ATOM 1344 O O . ARG A 1 178 ? -14.001 13.974 17.356 1.00 90.31 178 ARG A O 1
ATOM 1351 N N . ASN A 1 179 ? -13.398 12.133 18.499 1.00 88.94 179 ASN A N 1
ATOM 1352 C CA . ASN A 1 179 ? -14.457 12.276 19.489 1.00 88.94 179 ASN A CA 1
ATOM 1353 C C . ASN A 1 179 ? -14.250 13.515 20.373 1.00 88.94 179 ASN A C 1
ATOM 1355 O O . ASN A 1 179 ? -13.118 13.893 20.686 1.00 88.94 179 ASN A O 1
ATOM 1359 N N . SER A 1 180 ? -15.369 14.124 20.765 1.00 84.81 180 SER A N 1
ATOM 1360 C CA . SER A 1 180 ? -15.462 15.224 21.730 1.00 84.81 180 SER A CA 1
ATOM 1361 C C . SER A 1 180 ? -15.765 14.718 23.130 1.00 84.81 180 SER A C 1
ATOM 1363 O O . SER A 1 180 ? -16.677 13.861 23.216 1.00 84.81 180 SER A O 1
#

Organism: Eucalyptus grandis (NCBI:txid71139)

Secondary structure (DSSP, 8-state):
-PPPHHHHHHHHHHHHSTTTS-HHHHHHHHHHHHHHHTT----------BB-SSPPPHHHHHHHSPPTTS-HHHHHHHHHTTT--HHHHHHHHGGGGSS---GGGTGGGTSSS--GGGSS-HHHHHHHS-HHHHHHHHHHHH-HHHHHHHHHHHHHHHTTSS-B-TTSSB--SBTTB---

Sequence (180 aa):
MHSAPNHDLCDLVEKKCCRVVSCADIATIAAHDSIFLSGRPEYDVPLGRRDELASASVNETTKNLPSPAQSASQILAALAKKSFDATNVVTLSGAHTIGLGHCGSFTDRLYPTPDPAMEKSFARAYQYEDPTTRDIVTSFAKDLELFFERFVLAMTKMGQLGLLTGTKGEIQARCSARNS

Foldseek 3Di:
DDDDPLQVVLLVVCVVPNFDAASLNSVLVVVQVVCVVVVADHDDADGFFADAQDDDDPVNVVLQDDALPDDLVVQQVSCVVQVDHLLLSLLQVCVVVDDDDDCVSCVVCVPPDHPPCPDDDPVCVLVRDDPRNSVSNVVCVVDVPVSRVSNNVSSNSVSPGPTDGDPRHGRDSGSVHHDD